Protein AF-A0A947NE42-F1 (afdb_monomer_lite)

Foldseek 3Di:
DQQDLVNCVVVLQVDDAFDKDKDKDLDDVVLVVNLVSQVPDPQKDWPDPSPDFDPDPDPPDDDPVNVVCVVVVRDMGMTMITGHDND

Sequence (87 aa):
RVIQPDFISTLSKVMKKDAILHIASDKKDLSEDMREILNSSKAFKTMFSKDDWAPENIPGFFSDIEYYHVRKNNPIYRLQYKKVSSQ

Secondary structure (DSSP, 8-state):
----HHHHHHHHHHSPTTPEEEEEES-HHHHHHHHHHHHT-TTEEESS-TTPPPPPP-TT---HHHHHHHHTT---EEEEEEE----

Radius of gyration: 13.43 Å; chains: 1; bounding box: 30×30×30 Å

Structure (mmCIF, N/CA/C/O backbone):
data_AF-A0A947NE42-F1
#
_entry.id   AF-A0A947NE42-F1
#
loop_
_atom_site.group_PDB
_atom_site.id
_atom_site.type_symbol
_atom_site.label_atom_id
_atom_site.label_alt_id
_atom_site.label_comp_id
_atom_site.label_asym_id
_atom_site.label_entity_id
_atom_site.label_seq_id
_atom_site.pdbx_PDB_ins_code
_atom_site.Cartn_x
_atom_site.Cartn_y
_atom_site.Cartn_z
_atom_site.occupancy
_atom_site.B_iso_or_equiv
_atom_site.auth_seq_id
_atom_site.auth_comp_id
_atom_site.auth_asym_id
_atom_site.auth_atom_id
_atom_site.pdbx_PDB_model_num
ATOM 1 N N . ARG A 1 1 ? -6.188 5.198 -11.570 1.00 71.38 1 ARG A N 1
ATOM 2 C CA . ARG A 1 1 ? -5.373 4.513 -10.534 1.00 71.38 1 ARG A CA 1
ATOM 3 C C . ARG A 1 1 ? -6.350 3.945 -9.502 1.00 71.38 1 ARG A C 1
ATOM 5 O O . ARG A 1 1 ? -7.260 4.679 -9.153 1.00 71.38 1 ARG A O 1
ATOM 12 N N . VAL A 1 2 ? -6.249 2.669 -9.101 1.00 74.81 2 VAL A N 1
ATOM 13 C CA . VAL A 1 2 ? -7.280 2.004 -8.258 1.00 74.81 2 VAL A CA 1
ATOM 14 C C . VAL A 1 2 ? -7.187 2.414 -6.786 1.00 74.81 2 VAL A C 1
ATOM 16 O O . VAL A 1 2 ? -8.204 2.653 -6.145 1.00 74.81 2 VAL A O 1
ATOM 19 N N . ILE A 1 3 ? -5.972 2.557 -6.255 1.00 83.25 3 ILE A N 1
ATOM 20 C CA . ILE A 1 3 ? -5.766 3.077 -4.902 1.00 83.25 3 ILE A CA 1
ATOM 21 C C . ILE A 1 3 ? -6.008 4.586 -4.917 1.00 83.25 3 ILE A C 1
ATOM 23 O O . ILE A 1 3 ? -5.259 5.342 -5.536 1.00 83.25 3 ILE A O 1
ATOM 27 N N . GLN A 1 4 ? -7.085 4.994 -4.258 1.00 89.81 4 GLN A N 1
ATOM 28 C CA . GLN A 1 4 ? -7.523 6.369 -4.025 1.00 89.81 4 GLN A CA 1
ATOM 29 C C . GLN A 1 4 ? -8.116 6.442 -2.609 1.00 89.81 4 GLN A C 1
ATOM 31 O O . GLN A 1 4 ? -8.534 5.400 -2.092 1.00 89.81 4 GLN A O 1
ATOM 36 N N . PRO A 1 5 ? -8.191 7.624 -1.972 1.00 89.19 5 PRO A N 1
ATOM 37 C CA . PRO A 1 5 ? -8.723 7.754 -0.612 1.00 89.19 5 PRO A CA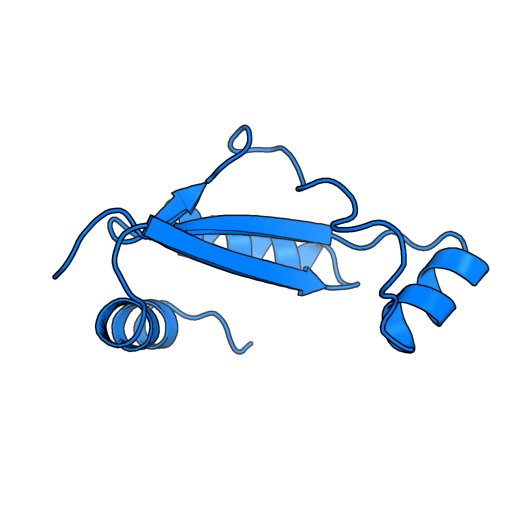 1
ATOM 38 C C . PRO A 1 5 ? -10.100 7.095 -0.410 1.00 89.19 5 PRO A C 1
ATOM 40 O O . PRO A 1 5 ? -10.285 6.346 0.550 1.00 89.19 5 PRO A O 1
ATOM 43 N N . ASP A 1 6 ? -11.026 7.270 -1.355 1.00 91.31 6 ASP A N 1
ATOM 44 C CA . ASP A 1 6 ? -12.377 6.687 -1.287 1.00 91.31 6 ASP A CA 1
ATOM 45 C C . ASP A 1 6 ? -12.370 5.157 -1.394 1.00 91.31 6 ASP A C 1
ATOM 47 O O . ASP A 1 6 ? -13.108 4.456 -0.690 1.00 91.31 6 ASP A O 1
ATOM 51 N N . PHE A 1 7 ? -11.482 4.621 -2.237 1.00 91.44 7 PHE A N 1
ATOM 52 C CA . PHE A 1 7 ? -11.269 3.183 -2.342 1.00 91.44 7 PHE A CA 1
ATOM 53 C C . PHE A 1 7 ? -10.689 2.626 -1.042 1.00 91.44 7 PHE A C 1
ATOM 55 O O . PHE A 1 7 ? -11.194 1.631 -0.532 1.00 91.44 7 PHE A O 1
ATOM 62 N N . ILE A 1 8 ? -9.683 3.289 -0.462 1.00 91.62 8 ILE A N 1
ATOM 63 C CA . ILE A 1 8 ? -9.092 2.894 0.821 1.00 91.62 8 ILE A CA 1
ATOM 64 C C . ILE A 1 8 ? -10.140 2.926 1.932 1.00 91.62 8 ILE A C 1
ATOM 66 O O . ILE A 1 8 ? -10.208 1.977 2.707 1.00 91.62 8 ILE A O 1
ATOM 70 N N . SER A 1 9 ? -10.997 3.949 1.978 1.00 90.88 9 SER A N 1
ATOM 71 C CA . SER A 1 9 ? -12.115 4.032 2.925 1.00 90.88 9 SER A CA 1
ATOM 72 C C . SER A 1 9 ? -13.062 2.834 2.793 1.00 90.88 9 SER A C 1
ATOM 74 O O . SER A 1 9 ? -13.344 2.154 3.781 1.00 90.88 9 SER A O 1
ATOM 76 N N . THR A 1 10 ? -13.477 2.506 1.567 1.00 92.38 10 THR A N 1
ATOM 77 C CA . THR A 1 10 ? -14.365 1.367 1.281 1.00 92.38 10 THR A CA 1
ATOM 78 C C . THR A 1 10 ? -13.707 0.030 1.618 1.00 92.38 10 THR A C 1
ATOM 80 O O . THR A 1 10 ? -14.286 -0.789 2.332 1.00 92.38 10 THR A O 1
ATOM 83 N N . LEU A 1 11 ? -12.464 -0.171 1.177 1.00 92.06 11 LEU A N 1
ATOM 84 C CA . LEU A 1 11 ? -11.673 -1.368 1.453 1.00 92.06 11 LEU A CA 1
ATOM 85 C C . LEU A 1 11 ? -11.515 -1.586 2.962 1.00 92.06 11 LEU A C 1
ATOM 87 O O . LEU A 1 11 ? -11.620 -2.704 3.463 1.00 92.06 11 LEU A O 1
ATOM 91 N N . SER A 1 12 ? -11.320 -0.501 3.707 1.00 92.31 12 SER A N 1
ATOM 92 C CA . SER A 1 12 ? -11.148 -0.543 5.152 1.00 92.31 12 SER A CA 1
ATOM 93 C C . SER A 1 12 ? -12.374 -1.095 5.898 1.00 92.31 12 SER A C 1
ATOM 95 O O . SER A 1 12 ? -12.199 -1.637 6.987 1.00 92.31 12 SER A O 1
ATOM 97 N N . LYS A 1 13 ? -13.579 -0.990 5.321 1.00 92.69 13 LYS A N 1
ATOM 98 C CA . LYS A 1 13 ? -14.833 -1.485 5.916 1.00 92.69 13 LYS A CA 1
ATOM 99 C C . LYS A 1 13 ? -15.045 -2.980 5.692 1.00 92.69 13 LYS A C 1
ATOM 101 O O . LYS A 1 13 ? -15.679 -3.638 6.507 1.00 92.69 13 LYS A O 1
ATOM 106 N N . VAL A 1 14 ? -14.525 -3.515 4.588 1.00 93.69 14 VAL A N 1
ATOM 107 C CA . VAL A 1 14 ? -14.683 -4.935 4.226 1.00 93.69 14 VAL A CA 1
ATOM 108 C C . VAL A 1 14 ? -13.536 -5.805 4.741 1.00 93.69 14 VAL A C 1
ATOM 110 O O . VAL A 1 14 ? -13.708 -7.006 4.947 1.00 93.69 14 VAL A O 1
ATOM 113 N N . MET A 1 15 ? -12.357 -5.220 4.968 1.00 92.62 15 MET A N 1
ATOM 114 C CA . MET A 1 15 ? -11.204 -5.946 5.497 1.00 92.62 15 MET A CA 1
ATOM 115 C C . MET A 1 15 ? -11.347 -6.227 6.994 1.00 92.62 15 MET A C 1
ATOM 117 O O . MET A 1 15 ? -11.592 -5.326 7.796 1.00 92.62 15 MET A O 1
ATOM 121 N N . LYS A 1 16 ? -11.098 -7.483 7.384 1.00 93.19 16 LYS A N 1
ATOM 122 C CA . LYS A 1 16 ? -11.009 -7.883 8.794 1.00 93.19 16 LYS A CA 1
ATOM 123 C C . LYS A 1 16 ? -9.866 -7.145 9.495 1.00 93.19 16 LYS A C 1
ATOM 125 O O . LYS A 1 16 ? -8.842 -6.831 8.885 1.00 93.19 16 LYS A O 1
ATOM 130 N N . LYS A 1 17 ? -10.019 -6.919 10.802 1.00 92.69 17 LYS A N 1
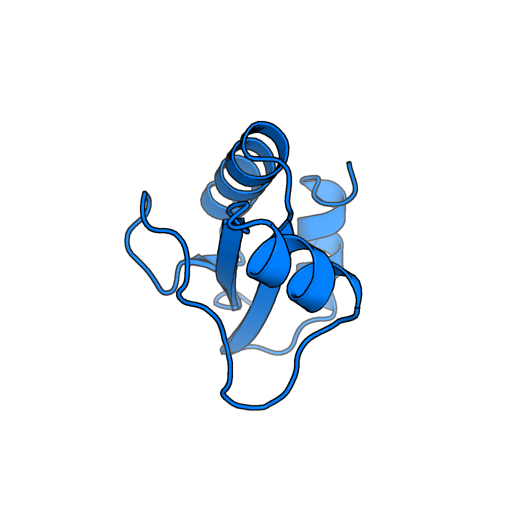ATOM 131 C CA . LYS A 1 17 ? -8.928 -6.439 11.657 1.00 92.69 17 LYS A CA 1
ATOM 132 C C . LYS A 1 17 ? -7.711 -7.360 11.512 1.00 92.69 17 LYS A C 1
ATOM 134 O O . LYS A 1 17 ? -7.872 -8.568 11.365 1.00 92.69 17 LYS A O 1
ATOM 139 N N . ASP A 1 18 ? -6.518 -6.769 11.520 1.00 92.25 18 ASP A N 1
ATOM 140 C CA . ASP A 1 18 ? -5.229 -7.450 11.382 1.00 92.25 18 ASP A CA 1
ATOM 141 C C . ASP A 1 18 ? -4.962 -8.113 10.016 1.00 92.25 18 ASP A C 1
ATOM 143 O O . ASP A 1 18 ? -3.869 -8.642 9.817 1.00 92.25 18 ASP A O 1
ATOM 147 N N . ALA A 1 19 ? -5.890 -8.028 9.053 1.00 92.50 19 ALA A N 1
ATOM 148 C CA . ALA A 1 19 ? -5.656 -8.484 7.686 1.00 92.50 19 ALA A CA 1
ATOM 149 C C . ALA A 1 19 ? -4.526 -7.690 7.010 1.00 92.50 19 ALA A C 1
ATOM 151 O O . ALA A 1 19 ? -4.345 -6.495 7.272 1.00 92.50 19 ALA A O 1
ATOM 152 N N . ILE A 1 20 ? -3.793 -8.356 6.115 1.00 92.12 20 ILE A N 1
ATOM 153 C CA . ILE A 1 20 ? -2.675 -7.766 5.377 1.00 92.12 20 ILE A CA 1
ATOM 154 C C . ILE A 1 20 ? -3.122 -7.465 3.948 1.00 92.12 20 ILE A C 1
ATOM 156 O O . ILE A 1 20 ? -3.615 -8.333 3.229 1.00 92.12 20 ILE A O 1
ATOM 160 N N . LEU A 1 21 ? -2.954 -6.212 3.548 1.00 91.69 21 LEU A N 1
ATOM 161 C CA . LEU A 1 21 ? -3.099 -5.749 2.180 1.00 91.69 21 LEU A CA 1
ATOM 162 C C . LEU A 1 21 ? -1.748 -5.886 1.478 1.00 91.69 21 LEU A C 1
ATOM 164 O O . LEU A 1 21 ? -0.792 -5.211 1.857 1.00 91.69 21 LEU A O 1
ATOM 168 N N . HIS A 1 22 ? -1.693 -6.737 0.455 1.00 90.94 22 HIS A N 1
ATOM 169 C CA . HIS A 1 22 ? -0.535 -6.905 -0.419 1.00 90.94 22 HIS A CA 1
ATOM 170 C C . HIS A 1 22 ? -0.802 -6.201 -1.749 1.00 90.94 22 HIS A C 1
ATOM 172 O O . HIS A 1 22 ? -1.813 -6.465 -2.398 1.00 90.94 22 HIS A O 1
ATOM 178 N N . ILE A 1 23 ? 0.096 -5.306 -2.154 1.00 90.25 23 ILE A N 1
ATOM 179 C CA . ILE A 1 23 ? 0.035 -4.611 -3.444 1.00 90.25 23 ILE A CA 1
ATOM 180 C C . ILE A 1 23 ? 1.383 -4.787 -4.133 1.00 90.25 23 ILE A C 1
ATOM 182 O O . ILE A 1 23 ? 2.426 -4.623 -3.501 1.00 90.25 23 ILE A O 1
ATOM 186 N N . ALA A 1 24 ? 1.356 -5.092 -5.426 1.00 88.50 24 ALA A N 1
ATOM 187 C CA . ALA A 1 24 ? 2.532 -5.166 -6.279 1.00 88.50 24 ALA A CA 1
ATOM 188 C C . ALA A 1 24 ? 2.278 -4.373 -7.565 1.00 88.50 24 ALA A C 1
ATOM 190 O O . ALA A 1 24 ? 1.173 -4.398 -8.108 1.00 88.50 24 ALA A O 1
ATOM 191 N N . SER A 1 25 ? 3.292 -3.653 -8.035 1.00 88.25 25 SER A N 1
ATOM 192 C CA . SER A 1 25 ? 3.251 -2.897 -9.285 1.00 88.25 25 SER A CA 1
ATOM 193 C C . SER A 1 25 ? 4.644 -2.849 -9.905 1.00 88.25 25 SER A C 1
ATOM 195 O O . SER A 1 25 ? 5.654 -2.755 -9.210 1.00 88.25 25 SER A O 1
ATOM 197 N N . ASP A 1 26 ? 4.698 -2.902 -11.227 1.00 87.75 26 ASP A N 1
ATOM 198 C CA . ASP A 1 26 ? 5.907 -2.758 -12.037 1.00 87.75 26 ASP A CA 1
ATOM 199 C C . ASP A 1 26 ? 6.292 -1.289 -12.288 1.00 87.75 26 ASP A C 1
ATOM 201 O O . ASP A 1 26 ? 7.397 -0.990 -12.738 1.00 87.75 26 ASP A O 1
ATOM 205 N N . LYS A 1 27 ? 5.394 -0.348 -11.977 1.00 89.81 27 LYS A N 1
ATOM 206 C CA . LYS A 1 27 ? 5.611 1.095 -12.141 1.00 89.81 27 LYS A CA 1
ATOM 207 C C . LYS A 1 27 ? 5.962 1.751 -10.813 1.00 89.81 27 LYS A C 1
ATOM 209 O O . LYS A 1 27 ? 5.152 1.720 -9.881 1.00 89.81 27 LYS A O 1
ATOM 214 N N . LYS A 1 28 ? 7.138 2.383 -10.750 1.00 90.75 28 LYS A N 1
ATOM 215 C CA . LYS A 1 28 ? 7.653 3.047 -9.544 1.00 90.75 28 LYS A CA 1
ATOM 216 C C . LYS A 1 28 ? 6.755 4.191 -9.087 1.00 90.75 28 LYS A C 1
ATOM 218 O O . LYS A 1 28 ? 6.229 4.120 -7.984 1.00 90.75 28 LYS A O 1
ATOM 223 N N . ASP A 1 29 ? 6.502 5.159 -9.964 1.00 92.56 29 ASP A N 1
ATOM 224 C CA . ASP A 1 29 ? 5.736 6.371 -9.642 1.00 92.56 29 ASP A CA 1
ATOM 225 C C . ASP A 1 29 ? 4.339 6.024 -9.117 1.00 92.56 29 ASP A C 1
ATOM 227 O O . ASP A 1 29 ? 3.890 6.531 -8.095 1.00 92.56 29 ASP A O 1
ATOM 231 N N . LEU A 1 30 ? 3.681 5.051 -9.761 1.00 91.50 30 LEU A N 1
ATOM 232 C CA . LEU A 1 30 ? 2.392 4.541 -9.302 1.00 91.50 30 LEU A CA 1
ATOM 233 C C . LEU A 1 30 ? 2.491 3.957 -7.888 1.00 91.50 30 LEU A C 1
ATOM 235 O O . LEU A 1 30 ? 1.586 4.135 -7.083 1.00 91.50 30 LEU A O 1
ATOM 239 N N . SER A 1 31 ? 3.570 3.247 -7.581 1.00 92.50 31 SER A N 1
ATOM 240 C CA . SER A 1 31 ? 3.777 2.615 -6.277 1.00 92.50 31 SER A CA 1
ATOM 241 C C . SER A 1 31 ? 4.089 3.628 -5.181 1.00 92.50 31 SER A C 1
ATOM 243 O O . SER A 1 31 ? 3.656 3.442 -4.045 1.00 92.50 31 SER A O 1
ATOM 245 N N . GLU A 1 32 ? 4.789 4.709 -5.513 1.00 93.94 32 GLU A N 1
ATOM 246 C CA . GLU A 1 32 ? 5.032 5.837 -4.610 1.00 93.94 32 GLU A CA 1
ATOM 247 C C . GLU A 1 32 ? 3.729 6.592 -4.313 1.00 93.94 32 GLU A C 1
ATOM 249 O O . GLU A 1 32 ? 3.405 6.796 -3.142 1.00 93.94 32 GLU A O 1
ATOM 254 N N . ASP A 1 33 ? 2.909 6.859 -5.334 1.00 93.62 33 ASP A N 1
ATOM 255 C CA . ASP A 1 33 ? 1.575 7.452 -5.162 1.00 93.62 33 ASP A CA 1
ATOM 256 C C . ASP A 1 33 ? 0.686 6.588 -4.243 1.00 93.62 33 ASP A C 1
ATOM 258 O O . ASP A 1 33 ? 0.031 7.077 -3.319 1.00 93.62 33 ASP A O 1
ATOM 262 N N . MET A 1 34 ? 0.665 5.267 -4.471 1.00 93.81 34 MET A N 1
ATOM 263 C CA . MET A 1 34 ? -0.102 4.320 -3.648 1.00 93.81 34 MET A CA 1
ATOM 264 C C . MET A 1 34 ? 0.360 4.327 -2.187 1.00 93.81 34 MET A C 1
ATOM 266 O O . MET A 1 34 ? -0.468 4.281 -1.273 1.00 93.81 34 MET A O 1
ATOM 270 N N . ARG A 1 35 ? 1.676 4.392 -1.969 1.00 93.94 35 ARG A N 1
ATOM 271 C CA . ARG A 1 35 ? 2.298 4.447 -0.644 1.00 93.94 35 ARG A CA 1
ATOM 272 C C . ARG A 1 35 ? 1.916 5.720 0.104 1.00 93.94 35 ARG A C 1
ATOM 274 O O . ARG A 1 35 ? 1.596 5.640 1.288 1.00 93.94 35 ARG A O 1
ATOM 281 N N . GLU A 1 36 ? 1.930 6.876 -0.552 1.00 93.50 36 GLU A N 1
ATOM 282 C CA . GLU A 1 36 ? 1.554 8.151 0.070 1.00 93.50 36 GLU A CA 1
ATOM 283 C C . GLU A 1 36 ? 0.097 8.135 0.553 1.00 93.50 36 GLU A C 1
ATOM 285 O O . GLU A 1 36 ? -0.192 8.476 1.707 1.00 93.50 36 GLU A O 1
ATOM 290 N N . ILE A 1 37 ? -0.813 7.638 -0.290 1.00 93.25 37 ILE A N 1
ATOM 291 C CA . ILE A 1 37 ? -2.237 7.500 0.042 1.00 93.25 37 ILE A CA 1
ATOM 292 C C . ILE A 1 37 ? -2.431 6.551 1.235 1.00 93.25 37 ILE A C 1
ATOM 294 O O . ILE A 1 37 ? -3.175 6.865 2.166 1.00 93.25 37 ILE A O 1
ATOM 298 N N . LEU A 1 38 ? -1.753 5.398 1.240 1.00 92.81 38 LEU A N 1
ATOM 299 C CA . LEU A 1 38 ? -1.854 4.416 2.325 1.00 92.81 38 LEU A CA 1
ATOM 300 C C . LEU A 1 38 ? -1.243 4.922 3.636 1.00 92.81 38 LEU A C 1
ATOM 302 O O . LEU A 1 38 ? -1.845 4.731 4.690 1.00 92.81 38 LEU A O 1
ATOM 306 N N . ASN A 1 39 ? -0.101 5.609 3.579 1.00 93.06 39 ASN A N 1
ATOM 307 C CA . ASN A 1 39 ? 0.544 6.215 4.749 1.00 93.06 39 ASN A CA 1
ATOM 308 C C . ASN A 1 39 ? -0.288 7.344 5.370 1.00 93.06 39 ASN A C 1
ATOM 310 O O . ASN A 1 39 ? -0.168 7.603 6.566 1.00 93.06 39 ASN A O 1
ATOM 314 N N . SER A 1 40 ? -1.132 8.002 4.575 1.00 92.56 40 SER A N 1
ATOM 315 C CA . SER A 1 40 ? -2.051 9.044 5.046 1.00 92.56 40 SER A CA 1
ATOM 316 C C . SER A 1 40 ? -3.315 8.469 5.701 1.00 92.56 40 SER A C 1
ATOM 318 O O . SER A 1 40 ? -4.057 9.183 6.377 1.00 92.56 40 SER A O 1
ATOM 320 N N . SER A 1 41 ? -3.578 7.170 5.527 1.00 91.38 41 SER A N 1
ATOM 321 C CA . SER A 1 41 ? -4.746 6.501 6.093 1.00 91.38 41 SER A CA 1
ATOM 322 C C . SER A 1 41 ? -4.512 6.065 7.537 1.00 91.38 41 SER A C 1
ATOM 324 O O . SER A 1 41 ? -3.564 5.352 7.844 1.00 91.38 41 SER A O 1
ATOM 326 N N . LYS A 1 42 ? -5.454 6.382 8.433 1.00 92.38 42 LYS A N 1
ATOM 327 C CA . LYS A 1 42 ? -5.463 5.854 9.812 1.00 92.38 42 LYS A CA 1
ATOM 328 C C . LYS A 1 42 ? -5.891 4.383 9.892 1.00 92.38 42 LYS A C 1
ATOM 330 O O . LYS A 1 42 ? -5.734 3.746 10.931 1.00 92.38 42 LYS A O 1
ATOM 335 N N . ALA A 1 43 ? -6.466 3.845 8.816 1.00 92.94 43 ALA A N 1
ATOM 336 C CA . ALA A 1 43 ? -6.965 2.476 8.783 1.00 92.94 43 ALA A CA 1
ATOM 337 C C . ALA A 1 43 ? -5.847 1.440 8.623 1.00 92.94 43 ALA A C 1
ATOM 339 O O . ALA A 1 43 ? -6.020 0.289 9.032 1.00 92.94 43 ALA A O 1
ATOM 340 N N . PHE A 1 44 ? -4.717 1.836 8.041 1.00 94.00 44 PHE A N 1
ATOM 341 C CA . PHE A 1 44 ? -3.645 0.942 7.635 1.00 94.00 44 PHE A CA 1
ATOM 342 C C . PHE A 1 44 ? -2.317 1.373 8.255 1.00 94.00 44 PHE A C 1
ATOM 344 O O . PHE A 1 44 ? -2.043 2.557 8.412 1.00 94.00 44 PHE A O 1
ATOM 351 N N . LYS A 1 45 ? -1.478 0.400 8.606 1.00 94.19 45 LYS A N 1
ATOM 352 C CA . LYS A 1 45 ? -0.118 0.626 9.097 1.00 94.19 45 LYS A CA 1
ATOM 353 C C . LYS A 1 45 ? 0.854 -0.172 8.240 1.00 94.19 45 LYS A C 1
ATOM 355 O O . LYS A 1 45 ? 0.649 -1.371 8.059 1.00 94.19 45 LYS A O 1
ATOM 360 N N . THR A 1 46 ? 1.892 0.482 7.722 1.00 92.88 46 THR A N 1
ATOM 361 C CA . THR A 1 46 ? 2.968 -0.215 7.002 1.00 92.88 46 THR A CA 1
ATOM 362 C C . THR A 1 46 ? 3.618 -1.267 7.904 1.00 92.88 46 THR A C 1
ATOM 364 O O . THR A 1 46 ? 3.772 -1.056 9.111 1.00 92.88 46 THR A O 1
ATOM 367 N N . MET A 1 47 ? 3.954 -2.420 7.327 1.00 90.69 47 MET A N 1
ATOM 368 C CA . MET A 1 47 ? 4.683 -3.491 8.018 1.00 90.69 47 MET A CA 1
ATOM 369 C C . MET A 1 47 ? 6.205 -3.311 7.967 1.00 90.69 47 MET A C 1
ATOM 371 O O . MET A 1 47 ? 6.920 -3.959 8.725 1.00 90.69 47 MET A O 1
ATOM 375 N N . PHE A 1 48 ? 6.679 -2.419 7.101 1.00 89.19 48 PHE A N 1
ATOM 376 C CA . PHE A 1 48 ? 8.089 -2.104 6.885 1.00 89.19 48 PHE A CA 1
ATOM 377 C C . PHE A 1 48 ? 8.346 -0.626 7.187 1.00 89.19 48 PHE A C 1
ATOM 379 O O . PHE A 1 48 ? 7.401 0.128 7.457 1.00 89.19 48 PHE A O 1
ATOM 386 N N . SER A 1 49 ? 9.605 -0.188 7.148 1.00 85.38 49 SER A N 1
ATOM 387 C CA . SER A 1 49 ? 9.916 1.238 7.268 1.00 85.38 49 SER A CA 1
ATOM 388 C C . SER A 1 49 ? 9.160 2.031 6.201 1.00 85.38 49 SER A C 1
ATOM 390 O O . SER A 1 49 ? 8.825 1.510 5.139 1.00 85.38 49 SER A O 1
ATOM 392 N N . LYS A 1 50 ? 8.874 3.305 6.482 1.00 75.88 50 LYS A N 1
ATOM 393 C CA . LYS A 1 50 ? 8.050 4.162 5.613 1.00 75.88 50 LYS A CA 1
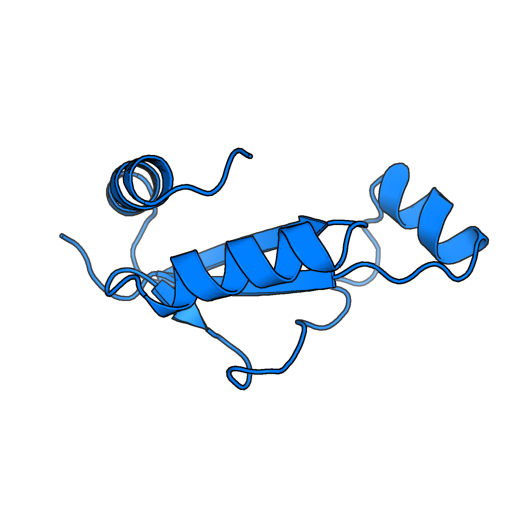ATOM 394 C C . LYS A 1 50 ? 8.567 4.233 4.167 1.00 75.88 50 LYS A C 1
ATOM 396 O O . LYS A 1 50 ? 7.764 4.403 3.249 1.00 75.88 50 LYS A O 1
ATOM 401 N N . ASP A 1 51 ? 9.874 4.070 3.991 1.00 83.06 51 ASP A N 1
ATOM 402 C CA . ASP A 1 51 ? 10.555 4.187 2.705 1.00 83.06 51 ASP A CA 1
ATOM 403 C C . ASP A 1 51 ? 10.906 2.831 2.068 1.00 83.06 51 ASP A C 1
ATOM 405 O O . ASP A 1 51 ? 11.240 2.776 0.880 1.00 83.06 51 ASP A O 1
ATOM 409 N N . ASP A 1 52 ? 10.723 1.732 2.802 1.00 87.06 52 ASP A N 1
ATOM 410 C CA . ASP A 1 52 ? 11.096 0.394 2.355 1.00 87.06 52 ASP A CA 1
ATOM 411 C C . ASP A 1 52 ? 10.003 -0.239 1.489 1.00 87.06 52 ASP A C 1
ATOM 413 O O . ASP A 1 52 ? 8.801 -0.127 1.748 1.00 87.06 52 ASP A O 1
ATOM 417 N N . TRP A 1 53 ? 10.432 -0.943 0.442 1.00 89.56 53 TRP A N 1
ATOM 418 C CA . TRP A 1 53 ? 9.562 -1.849 -0.301 1.00 89.56 53 TRP A CA 1
ATOM 419 C C . TRP A 1 53 ? 9.484 -3.183 0.435 1.00 89.56 53 TRP A C 1
ATOM 421 O O . TRP A 1 53 ? 10.480 -3.669 0.969 1.00 89.56 53 TRP A O 1
ATOM 431 N N . ALA A 1 54 ? 8.302 -3.791 0.439 1.00 88.19 54 ALA A N 1
ATOM 432 C CA . ALA A 1 54 ? 8.154 -5.138 0.959 1.00 88.19 54 ALA A CA 1
ATOM 433 C C . ALA A 1 54 ? 9.009 -6.118 0.132 1.00 88.19 54 ALA A C 1
ATOM 435 O O . ALA A 1 54 ? 9.139 -5.939 -1.085 1.00 88.19 54 ALA A O 1
ATOM 436 N N . PRO A 1 55 ? 9.568 -7.165 0.760 1.00 84.19 55 PRO A N 1
ATOM 437 C CA . PRO A 1 55 ? 10.291 -8.192 0.034 1.00 84.19 55 PRO A CA 1
ATOM 438 C C . PRO A 1 55 ? 9.351 -8.930 -0.923 1.00 84.19 55 PRO A C 1
ATOM 440 O O . PRO A 1 55 ? 8.119 -8.858 -0.823 1.00 84.19 55 PRO A O 1
ATOM 443 N N . GLU A 1 56 ? 9.950 -9.663 -1.857 1.00 72.75 56 GLU A N 1
ATOM 444 C CA . GLU A 1 56 ? 9.211 -10.614 -2.671 1.00 72.75 56 GLU A CA 1
ATOM 445 C C . GLU A 1 56 ? 8.505 -11.612 -1.757 1.00 72.75 56 GLU A C 1
ATOM 447 O O . GLU A 1 56 ? 9.112 -12.261 -0.902 1.00 72.75 56 GLU A O 1
ATOM 452 N N . ASN A 1 57 ? 7.182 -11.632 -1.868 1.00 64.81 57 ASN A N 1
ATOM 453 C CA . ASN A 1 57 ? 6.359 -12.332 -0.917 1.00 64.81 57 ASN A CA 1
ATOM 454 C C . ASN A 1 57 ? 6.119 -13.738 -1.456 1.00 64.81 57 ASN A C 1
ATOM 456 O O . ASN A 1 57 ? 5.427 -13.894 -2.453 1.00 64.81 57 ASN A O 1
ATOM 460 N N . ILE A 1 58 ? 6.612 -14.725 -0.708 1.00 54.94 58 ILE A N 1
ATOM 461 C CA . ILE A 1 58 ? 6.260 -16.148 -0.787 1.00 54.94 58 ILE A CA 1
ATOM 462 C C . ILE A 1 58 ? 7.096 -16.945 -1.810 1.00 54.94 58 ILE A C 1
ATOM 464 O O . ILE A 1 58 ? 6.947 -16.780 -3.020 1.00 54.94 58 ILE A O 1
ATOM 468 N N . PRO A 1 59 ? 7.925 -17.900 -1.344 1.00 54.22 59 PRO A N 1
ATOM 469 C CA . PRO A 1 59 ? 8.497 -18.918 -2.214 1.00 54.22 59 PRO A CA 1
ATOM 470 C C . PRO A 1 59 ? 7.373 -19.719 -2.888 1.00 54.22 59 PRO A C 1
ATOM 472 O O . PRO A 1 59 ? 6.600 -20.393 -2.209 1.00 54.22 59 PRO A O 1
ATOM 475 N N . GLY A 1 60 ? 7.291 -19.667 -4.220 1.00 54.78 60 GLY A N 1
ATOM 476 C CA . GLY A 1 60 ? 6.531 -20.641 -5.014 1.00 54.78 60 GLY A CA 1
ATOM 477 C C . GLY A 1 60 ? 5.257 -20.157 -5.712 1.00 54.78 60 GLY A C 1
ATOM 478 O O . GLY A 1 60 ? 4.684 -20.945 -6.457 1.00 54.78 60 GLY A O 1
ATOM 479 N N . PHE A 1 61 ? 4.834 -18.898 -5.554 1.00 59.81 61 PHE A N 1
ATOM 480 C CA . PHE A 1 61 ? 3.730 -18.330 -6.342 1.00 59.81 61 PHE A CA 1
ATOM 481 C C . PHE A 1 61 ? 4.193 -17.081 -7.088 1.00 59.81 61 PHE A C 1
ATOM 483 O O . PHE A 1 61 ? 4.320 -16.015 -6.501 1.00 59.81 61 PHE A O 1
ATOM 490 N N . PHE A 1 62 ? 4.422 -17.232 -8.392 1.00 64.88 62 PHE A N 1
ATOM 491 C CA . PHE A 1 62 ? 4.645 -16.119 -9.309 1.00 64.88 62 PHE A CA 1
ATOM 492 C C . PHE A 1 62 ? 3.407 -15.962 -10.181 1.00 64.88 62 PHE A C 1
ATOM 494 O O . PHE A 1 62 ? 2.968 -16.920 -10.818 1.00 64.88 62 PHE A O 1
ATOM 501 N N . SER A 1 63 ? 2.856 -14.756 -10.235 1.00 67.94 63 SER A N 1
ATOM 502 C CA . SER A 1 63 ? 1.958 -14.396 -11.330 1.00 67.94 63 SER A CA 1
ATOM 503 C C . SER A 1 63 ? 2.736 -14.306 -12.653 1.00 67.94 63 SER A C 1
ATOM 505 O O . SER A 1 63 ? 3.948 -14.075 -12.654 1.00 67.94 63 SER A O 1
ATOM 507 N N . ASP A 1 64 ? 2.054 -14.442 -13.795 1.00 73.38 64 ASP A N 1
ATOM 508 C CA . ASP A 1 64 ? 2.693 -14.346 -15.122 1.00 73.38 64 ASP A CA 1
ATOM 509 C C . ASP A 1 64 ? 3.477 -13.034 -15.304 1.00 73.38 64 ASP A C 1
ATOM 511 O O . ASP A 1 64 ? 4.540 -13.007 -15.931 1.00 73.38 64 ASP A O 1
ATOM 515 N N . ILE A 1 65 ? 2.981 -11.940 -14.711 1.00 71.94 65 ILE A N 1
ATOM 516 C CA . ILE A 1 65 ? 3.647 -10.63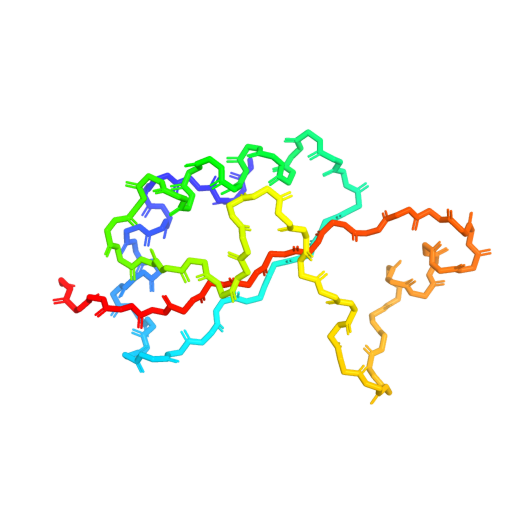6 -14.753 1.00 71.94 65 ILE A CA 1
ATOM 517 C C . ILE A 1 65 ? 4.917 -10.627 -13.894 1.00 71.94 65 ILE A C 1
ATOM 519 O O . ILE A 1 65 ? 5.948 -10.122 -14.332 1.00 71.94 65 ILE A O 1
ATOM 523 N N . GLU A 1 66 ? 4.906 -11.256 -12.718 1.00 69.50 66 GLU A N 1
ATOM 524 C CA . GLU A 1 66 ? 6.110 -11.385 -11.894 1.00 69.50 66 GLU A CA 1
ATOM 525 C C . GLU A 1 66 ? 7.161 -12.246 -12.586 1.00 69.50 66 GLU A C 1
ATOM 527 O O . GLU A 1 66 ? 8.331 -11.871 -12.638 1.00 69.50 66 GLU A O 1
ATOM 532 N N . TYR A 1 67 ? 6.736 -13.333 -13.228 1.00 72.94 67 TYR A N 1
ATOM 533 C CA . TYR A 1 67 ? 7.620 -14.184 -14.014 1.00 72.94 67 TYR A CA 1
ATOM 534 C C . TYR A 1 67 ? 8.288 -13.428 -15.172 1.00 72.94 67 TYR A C 1
ATOM 536 O O . TYR A 1 67 ? 9.497 -13.553 -15.398 1.00 72.94 67 TYR A O 1
ATOM 544 N N . TYR A 1 68 ? 7.521 -12.603 -15.890 1.00 75.12 68 TYR A N 1
ATOM 545 C CA . TYR A 1 68 ? 8.035 -11.758 -16.967 1.00 75.12 68 TYR A CA 1
ATOM 546 C C . TYR A 1 68 ? 9.070 -10.742 -16.469 1.00 75.12 68 TYR A C 1
ATOM 548 O O . TYR A 1 68 ? 10.120 -10.572 -17.091 1.00 75.12 68 TYR A O 1
ATOM 556 N N . HIS A 1 69 ? 8.798 -10.076 -15.347 1.00 74.19 69 HIS A N 1
ATOM 557 C CA . HIS A 1 69 ? 9.678 -9.045 -14.797 1.00 74.19 69 HIS A CA 1
ATOM 558 C C . HIS A 1 69 ? 10.947 -9.629 -14.171 1.00 74.19 69 HIS A C 1
ATOM 560 O O . HIS A 1 69 ? 12.029 -9.104 -14.432 1.00 74.19 69 HIS A O 1
ATOM 566 N N . VAL A 1 70 ? 10.851 -10.757 -13.457 1.00 72.75 70 VAL A N 1
ATOM 567 C CA . VAL A 1 70 ? 12.014 -11.486 -12.922 1.00 72.75 70 VAL A CA 1
ATOM 568 C C . VAL A 1 70 ? 12.941 -11.928 -14.055 1.00 72.75 70 VAL A C 1
ATOM 570 O O . VAL A 1 70 ? 14.142 -11.673 -14.000 1.00 72.75 70 VAL A O 1
ATOM 573 N N . ARG A 1 71 ? 12.400 -12.498 -15.144 1.00 76.81 71 ARG A N 1
ATOM 574 C CA . ARG A 1 71 ? 13.203 -12.880 -16.324 1.00 76.81 71 ARG A CA 1
ATOM 575 C C . ARG A 1 71 ? 13.904 -11.702 -17.002 1.00 76.81 71 ARG A C 1
ATOM 577 O O . ARG A 1 71 ? 14.926 -11.902 -17.651 1.00 76.81 71 ARG A O 1
ATOM 584 N N . LYS A 1 72 ? 13.348 -10.496 -16.888 1.00 78.62 72 LYS A N 1
ATOM 585 C CA . LYS A 1 72 ? 13.902 -9.271 -17.478 1.00 78.62 72 LYS A CA 1
ATOM 586 C C . LYS A 1 72 ? 14.736 -8.438 -16.507 1.00 78.62 72 LYS A C 1
ATOM 588 O O . LYS A 1 72 ? 15.216 -7.384 -16.908 1.00 78.62 72 LYS A O 1
ATOM 593 N N . ASN A 1 73 ? 14.920 -8.903 -15.270 1.00 75.81 73 ASN A N 1
ATOM 594 C CA . ASN A 1 73 ? 15.574 -8.155 -14.196 1.00 75.81 73 ASN A CA 1
ATOM 595 C C . ASN A 1 73 ? 14.943 -6.766 -13.954 1.00 75.81 73 ASN A C 1
ATOM 597 O O . ASN A 1 73 ? 15.629 -5.798 -13.628 1.00 75.81 73 ASN A O 1
ATOM 601 N N . ASN A 1 74 ? 13.625 -6.663 -14.145 1.00 81.94 74 ASN A N 1
ATOM 602 C CA . ASN A 1 74 ? 12.874 -5.440 -13.893 1.00 81.94 74 ASN A CA 1
ATOM 603 C C . ASN A 1 74 ? 12.348 -5.443 -12.451 1.00 81.94 74 ASN A C 1
ATOM 605 O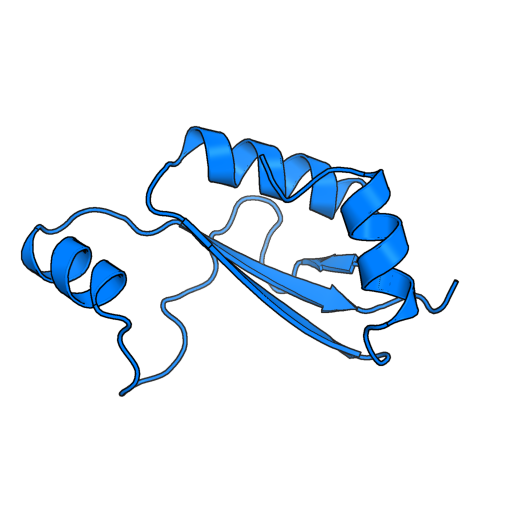 O . ASN A 1 74 ? 11.800 -6.457 -12.011 1.00 81.94 74 ASN A O 1
ATOM 609 N N . PRO A 1 75 ? 12.449 -4.319 -11.722 1.00 83.44 75 PRO A N 1
ATOM 610 C CA . PRO A 1 75 ? 11.969 -4.247 -10.352 1.00 83.44 75 PRO A CA 1
ATOM 611 C C . PRO A 1 75 ? 10.442 -4.364 -10.287 1.00 83.44 75 PRO A C 1
ATOM 613 O O . PRO A 1 75 ? 9.723 -3.858 -11.149 1.00 83.44 75 PRO A O 1
ATOM 616 N N . ILE A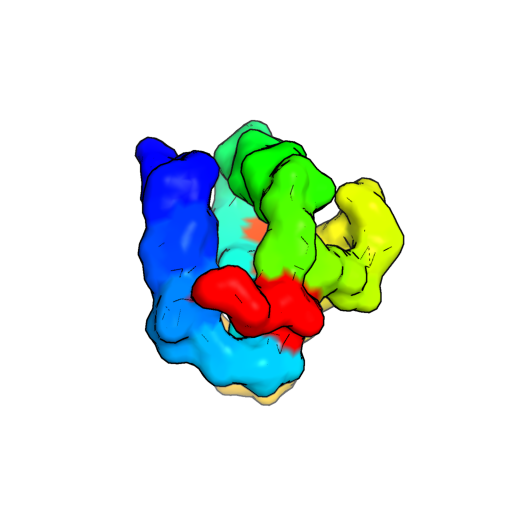 1 76 ? 9.959 -4.991 -9.214 1.00 87.19 76 ILE A N 1
ATOM 617 C CA . ILE A 1 76 ? 8.555 -4.951 -8.804 1.00 87.19 76 ILE A CA 1
ATOM 618 C C . ILE A 1 76 ? 8.495 -4.308 -7.431 1.00 87.19 76 ILE A C 1
ATOM 620 O O . ILE A 1 76 ? 9.114 -4.770 -6.470 1.00 87.19 76 ILE A O 1
ATOM 624 N N . TYR A 1 77 ? 7.720 -3.241 -7.349 1.00 90.19 77 TYR A N 1
ATOM 625 C CA . TYR A 1 77 ? 7.534 -2.445 -6.155 1.00 90.19 77 TYR A CA 1
ATOM 626 C C . TYR A 1 77 ? 6.371 -3.021 -5.361 1.00 90.19 77 TYR A C 1
ATOM 628 O O . TYR A 1 77 ? 5.231 -3.060 -5.830 1.00 90.19 77 TYR A O 1
ATOM 636 N N . ARG A 1 78 ? 6.672 -3.506 -4.157 1.00 90.88 78 ARG A N 1
ATOM 637 C CA . ARG A 1 78 ? 5.707 -4.197 -3.301 1.00 90.88 78 ARG A CA 1
ATOM 638 C C . ARG A 1 78 ? 5.440 -3.403 -2.037 1.00 90.88 78 ARG A C 1
ATOM 640 O O . ARG A 1 78 ? 6.351 -2.849 -1.426 1.00 90.88 78 ARG A O 1
ATOM 647 N N . LEU A 1 79 ? 4.181 -3.373 -1.633 1.00 92.62 79 LEU A N 1
ATOM 648 C CA . LEU A 1 79 ? 3.703 -2.706 -0.432 1.00 92.62 79 LEU A CA 1
ATOM 649 C C . LEU A 1 79 ? 2.915 -3.705 0.413 1.00 92.62 79 LEU A C 1
ATOM 651 O O . LEU A 1 79 ? 2.105 -4.468 -0.118 1.00 92.62 79 LEU A O 1
ATOM 655 N N . GLN A 1 80 ? 3.137 -3.679 1.728 1.00 93.31 80 GLN A N 1
ATOM 656 C CA . GLN A 1 80 ? 2.370 -4.474 2.686 1.00 93.31 80 GLN A CA 1
ATOM 657 C C . GLN A 1 80 ? 1.889 -3.608 3.838 1.00 93.31 80 GLN A C 1
ATOM 659 O O . GLN A 1 80 ? 2.680 -2.993 4.558 1.00 93.31 80 GLN A O 1
ATOM 664 N N . TYR A 1 81 ? 0.574 -3.592 4.015 1.00 93.94 81 TYR A N 1
ATOM 665 C CA . TYR A 1 81 ? -0.086 -2.793 5.031 1.00 93.94 81 TYR A CA 1
ATOM 666 C C . TYR A 1 81 ? -1.007 -3.662 5.869 1.00 93.94 81 TYR A C 1
ATOM 668 O O . TYR A 1 81 ? -1.865 -4.370 5.350 1.00 93.94 81 TYR A O 1
ATOM 676 N N . LYS A 1 82 ? -0.868 -3.564 7.185 1.00 94.62 82 LYS A N 1
ATOM 677 C CA . LYS A 1 82 ? -1.746 -4.228 8.138 1.00 94.62 82 LYS A CA 1
ATOM 678 C C . LYS A 1 82 ? -2.939 -3.332 8.463 1.00 94.62 82 LYS A C 1
ATOM 680 O O . LYS A 1 82 ? -2.770 -2.150 8.765 1.00 94.62 82 LYS A O 1
ATOM 685 N N . LYS A 1 83 ? -4.146 -3.892 8.446 1.00 94.25 83 LYS A N 1
ATOM 686 C CA . LYS A 1 83 ? -5.373 -3.224 8.896 1.00 94.25 83 LYS A CA 1
ATOM 687 C C . LYS A 1 83 ? -5.362 -3.075 10.423 1.00 94.25 83 LYS A C 1
ATOM 689 O O . LYS A 1 83 ? -5.342 -4.079 11.133 1.00 94.25 83 LYS A O 1
ATOM 694 N N . VAL A 1 84 ? -5.390 -1.838 10.931 1.00 92.06 84 VAL A N 1
ATOM 695 C CA . VAL A 1 84 ? -5.230 -1.539 12.374 1.00 92.06 84 VAL A CA 1
ATOM 696 C C . VAL A 1 84 ? -6.453 -0.919 13.054 1.00 92.06 84 VAL A C 1
ATOM 698 O O . VAL A 1 84 ? -6.637 -1.127 14.250 1.00 92.06 84 VAL A O 1
ATOM 701 N N . SER A 1 85 ? -7.305 -0.190 12.331 1.00 78.12 85 SER A N 1
ATOM 702 C CA . SER A 1 85 ? -8.467 0.498 12.917 1.00 78.12 85 SER A CA 1
ATOM 703 C C . SER A 1 85 ? -9.762 0.015 12.281 1.00 78.12 85 SER A C 1
ATOM 705 O O . SER A 1 85 ? -9.857 0.029 11.061 1.00 78.12 85 SER A O 1
ATOM 707 N N . SER A 1 86 ? -10.750 -0.398 13.075 1.00 60.50 86 SER A N 1
ATOM 708 C CA . SER A 1 86 ? -12.128 -0.601 12.613 1.00 60.50 86 SER A CA 1
ATOM 709 C C . SER A 1 86 ? -12.857 0.737 12.742 1.00 60.50 86 SER A C 1
ATOM 711 O O . SER A 1 86 ? -13.230 1.106 13.852 1.00 60.50 86 SER A O 1
ATOM 713 N N . GLN A 1 87 ? -12.978 1.490 11.651 1.00 51.75 87 GLN A N 1
ATOM 714 C CA . GLN A 1 87 ? -13.971 2.563 11.555 1.00 51.75 87 GLN A CA 1
ATOM 715 C C . GLN A 1 87 ? -15.196 2.024 10.834 1.00 51.75 87 GLN A C 1
ATOM 717 O O . GLN A 1 87 ? -14.991 1.271 9.852 1.00 51.75 87 GLN A O 1
#

pLDDT: mean 84.81, std 11.16, range [51.75, 94.62]